Protein AF-A0A1W6LJE9-F1 (afdb_monomer)

Nearest PDB structures (foldseek):
  8z6g-assembly3_E  TM=6.529E-01  e=4.724E-01  Pseudomonas aeruginosa
  7oyc-assembly1_h1  TM=5.664E-01  e=3.823E+00  Xenopus laevis
  9f1b-assembly1_Bh  TM=4.704E-01  e=2.614E+00  Oryctolagus cuniculus
  4v6x-assembly1_Ch  TM=3.977E-01  e=6.346E+00  Homo sapiens

pLDDT: mean 82.73, std 17.6, range [36.94, 97.44]

Sequence (72 aa):
MKNHFIYKSILSRLILASLTGEITKGQLNKLNQILASSREAREYYRNFIFCFSCLEKGEITVDSSASAKLSG

Mean predicted aligned error: 8.33 Å

Foldseek 3Di:
DVVVVVLLVLLLVLLVCVVVVNHDPVSVVVNVVQCVPDPVSVVSSVVSVVVVVCVVVVVDDPPPVVVPPPPD

Structure (mmCIF, N/CA/C/O backbone):
data_AF-A0A1W6LJE9-F1
#
_entry.id   AF-A0A1W6LJE9-F1
#
loop_
_atom_site.group_PDB
_atom_site.id
_atom_site.type_symbol
_atom_site.label_atom_id
_atom_site.label_alt_id
_atom_site.label_comp_id
_atom_site.label_asym_id
_atom_site.label_entity_id
_atom_site.label_seq_id
_atom_site.pdbx_PDB_ins_code
_atom_site.Cartn_x
_atom_site.Cartn_y
_atom_site.Cartn_z
_atom_site.occupancy
_atom_site.B_iso_or_equiv
_atom_site.auth_seq_id
_atom_site.auth_comp_id
_atom_site.auth_asym_id
_atom_site.auth_atom_id
_atom_site.pdbx_PDB_model_num
ATOM 1 N N . MET A 1 1 ? 11.134 -2.253 21.141 1.00 56.66 1 MET A N 1
ATOM 2 C CA . MET A 1 1 ? 11.634 -2.731 19.827 1.00 56.66 1 MET A CA 1
ATOM 3 C C . MET A 1 1 ? 10.730 -3.759 19.139 1.00 56.66 1 MET A C 1
ATOM 5 O O . MET A 1 1 ? 10.381 -3.515 17.992 1.00 56.66 1 MET A O 1
ATOM 9 N N . LYS A 1 2 ? 10.296 -4.860 19.783 1.00 55.47 2 LYS A N 1
ATOM 10 C CA . LYS A 1 2 ? 9.469 -5.901 19.120 1.00 55.47 2 LYS A C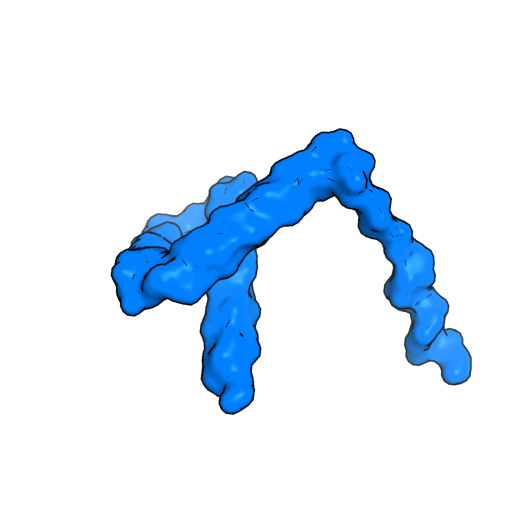A 1
ATOM 11 C C . LYS A 1 2 ? 8.150 -5.377 18.514 1.00 55.47 2 LYS A C 1
ATOM 13 O O . LYS A 1 2 ? 7.855 -5.686 17.364 1.00 55.47 2 LYS A O 1
ATOM 18 N N . ASN A 1 3 ? 7.417 -4.512 19.223 1.00 62.25 3 ASN A N 1
ATOM 19 C CA . ASN A 1 3 ? 6.160 -3.936 18.710 1.00 62.25 3 ASN A CA 1
ATOM 20 C C . ASN A 1 3 ? 6.353 -3.053 17.468 1.00 62.25 3 ASN A C 1
ATOM 22 O O . ASN A 1 3 ? 5.527 -3.081 16.560 1.00 62.25 3 ASN A O 1
ATOM 26 N N . HIS A 1 4 ? 7.465 -2.314 17.396 1.00 62.06 4 HIS A N 1
ATOM 27 C CA . HIS A 1 4 ? 7.782 -1.439 16.260 1.00 62.06 4 HIS A CA 1
ATOM 28 C C . HIS A 1 4 ? 8.037 -2.240 14.979 1.00 62.06 4 HIS A C 1
ATOM 30 O O . HIS A 1 4 ? 7.627 -1.833 13.895 1.00 62.06 4 HIS A O 1
ATOM 36 N N . PHE A 1 5 ? 8.685 -3.401 15.121 1.00 64.50 5 PHE A N 1
ATOM 37 C CA . PHE A 1 5 ? 8.996 -4.304 14.014 1.00 64.50 5 PHE A CA 1
ATOM 38 C C . PHE A 1 5 ? 7.737 -4.991 13.464 1.00 64.50 5 PHE A C 1
ATOM 40 O O . PHE A 1 5 ? 7.508 -5.007 12.255 1.00 64.50 5 PHE A O 1
ATOM 47 N N . ILE A 1 6 ? 6.876 -5.492 14.358 1.00 71.62 6 ILE A N 1
ATOM 48 C CA . ILE A 1 6 ? 5.603 -6.132 13.992 1.00 71.62 6 ILE A CA 1
ATOM 49 C C . ILE A 1 6 ? 4.694 -5.139 13.263 1.00 71.62 6 ILE A C 1
ATOM 51 O O . ILE A 1 6 ? 4.117 -5.467 12.227 1.00 71.62 6 ILE A O 1
ATOM 55 N N . TYR A 1 7 ? 4.608 -3.907 13.767 1.00 78.06 7 TYR A N 1
ATOM 56 C CA . TYR A 1 7 ? 3.802 -2.857 13.158 1.00 78.06 7 TYR A CA 1
ATOM 57 C C . TYR A 1 7 ? 4.249 -2.523 11.726 1.00 78.06 7 TYR A C 1
ATOM 59 O O . TYR A 1 7 ? 3.423 -2.550 10.812 1.00 78.06 7 TYR A O 1
ATOM 67 N N . LYS A 1 8 ? 5.551 -2.279 11.508 1.00 81.62 8 LYS A N 1
ATOM 68 C CA . LYS A 1 8 ? 6.087 -1.988 10.167 1.00 81.62 8 LYS A CA 1
ATOM 69 C C . LYS A 1 8 ? 5.850 -3.159 9.211 1.00 81.62 8 LYS A C 1
ATOM 71 O O . LYS A 1 8 ? 5.380 -2.929 8.109 1.00 81.62 8 LYS A O 1
ATOM 76 N N . SER A 1 9 ? 6.030 -4.405 9.662 1.00 87.56 9 SER A N 1
ATOM 77 C CA . SER A 1 9 ? 5.740 -5.611 8.865 1.00 87.56 9 SER A CA 1
ATOM 78 C C . SER A 1 9 ? 4.267 -5.743 8.443 1.00 87.56 9 SER A C 1
ATOM 80 O O . SER A 1 9 ? 3.976 -6.200 7.335 1.00 87.56 9 SER A O 1
ATOM 82 N N . ILE A 1 10 ? 3.320 -5.378 9.313 1.00 90.06 10 ILE A N 1
ATOM 83 C CA . ILE A 1 10 ? 1.888 -5.371 8.973 1.00 90.06 10 ILE A CA 1
ATOM 84 C C . ILE A 1 10 ? 1.596 -4.261 7.961 1.00 90.06 10 ILE A C 1
ATOM 86 O O . ILE A 1 10 ? 0.900 -4.503 6.976 1.00 90.06 10 ILE A O 1
ATOM 90 N N . LEU A 1 11 ? 2.150 -3.066 8.179 1.00 93.38 11 LEU A N 1
ATOM 91 C CA . LEU A 1 11 ? 1.971 -1.929 7.284 1.00 93.38 11 LEU A CA 1
ATOM 92 C C . LEU A 1 11 ? 2.521 -2.223 5.879 1.00 93.38 11 LEU A C 1
ATOM 94 O O . LEU A 1 11 ? 1.787 -2.040 4.914 1.00 93.38 11 LEU A O 1
ATOM 98 N N . SER A 1 12 ? 3.739 -2.764 5.746 1.00 93.94 12 SER A N 1
ATOM 99 C CA . SER A 1 12 ? 4.3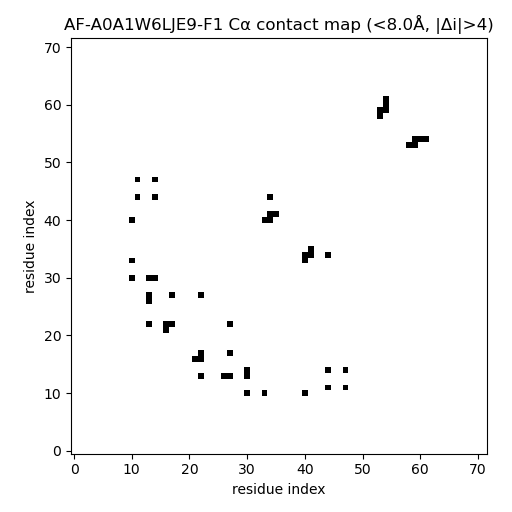21 -3.134 4.442 1.00 93.94 12 SER A CA 1
ATOM 100 C C . SER A 1 12 ? 3.431 -4.093 3.651 1.00 93.94 12 SER A C 1
ATOM 102 O O . SER A 1 12 ? 3.229 -3.898 2.458 1.00 93.94 12 SER A O 1
ATOM 104 N N . ARG A 1 13 ? 2.867 -5.114 4.313 1.00 94.94 13 ARG A N 1
ATOM 105 C CA . ARG A 1 13 ? 1.987 -6.104 3.667 1.00 94.94 13 ARG A CA 1
ATOM 106 C C . ARG A 1 13 ? 0.687 -5.486 3.165 1.00 94.94 13 ARG A C 1
ATOM 108 O O . ARG A 1 13 ? 0.238 -5.823 2.078 1.00 94.94 13 ARG A O 1
ATOM 115 N N . LEU A 1 14 ? 0.097 -4.580 3.944 1.00 96.31 14 LEU A N 1
ATOM 116 C CA . LEU A 1 14 ? -1.108 -3.860 3.532 1.00 96.31 14 LEU A CA 1
ATOM 117 C C . LEU A 1 14 ? -0.828 -2.918 2.355 1.00 96.31 14 LEU A C 1
ATOM 119 O O . LEU A 1 14 ? -1.639 -2.848 1.439 1.00 96.31 14 LEU A O 1
ATOM 123 N N . ILE A 1 15 ? 0.315 -2.226 2.363 1.00 95.75 15 ILE A N 1
ATOM 124 C CA . ILE A 1 15 ? 0.724 -1.356 1.253 1.00 95.75 15 ILE A CA 1
ATOM 125 C C . ILE A 1 15 ? 0.931 -2.181 -0.015 1.00 95.75 15 ILE A C 1
ATOM 127 O O . ILE A 1 15 ? 0.364 -1.843 -1.047 1.00 95.75 15 ILE A O 1
ATOM 131 N N . LEU A 1 16 ? 1.681 -3.285 0.068 1.00 95.00 16 LEU A N 1
ATOM 132 C CA . LEU A 1 16 ? 1.950 -4.137 -1.088 1.00 95.00 16 LEU A CA 1
ATOM 133 C C . LEU A 1 16 ? 0.658 -4.714 -1.677 1.00 95.00 16 LEU A C 1
ATOM 135 O O . LEU A 1 16 ? 0.441 -4.575 -2.873 1.00 95.00 16 LEU A O 1
ATOM 139 N N . ALA A 1 17 ? -0.237 -5.254 -0.842 1.00 95.19 17 ALA A N 1
ATOM 140 C CA . ALA A 1 17 ? -1.540 -5.743 -1.299 1.00 95.19 17 ALA A CA 1
ATOM 141 C C . ALA A 1 17 ? -2.371 -4.640 -1.981 1.00 95.19 17 ALA A C 1
ATOM 143 O O . ALA A 1 17 ? -3.124 -4.909 -2.915 1.00 95.19 17 ALA A O 1
ATOM 144 N N . SER A 1 18 ? -2.251 -3.387 -1.518 1.00 95.25 18 SER A N 1
ATOM 145 C CA . SER A 1 18 ? -2.926 -2.248 -2.150 1.00 95.25 18 SER A CA 1
ATOM 146 C C . SER A 1 18 ? -2.365 -1.932 -3.530 1.00 95.25 18 SER A C 1
ATOM 148 O O . SER A 1 18 ? -3.127 -1.513 -4.396 1.00 95.25 18 SER A O 1
ATOM 150 N N . LEU A 1 19 ? -1.057 -2.098 -3.724 1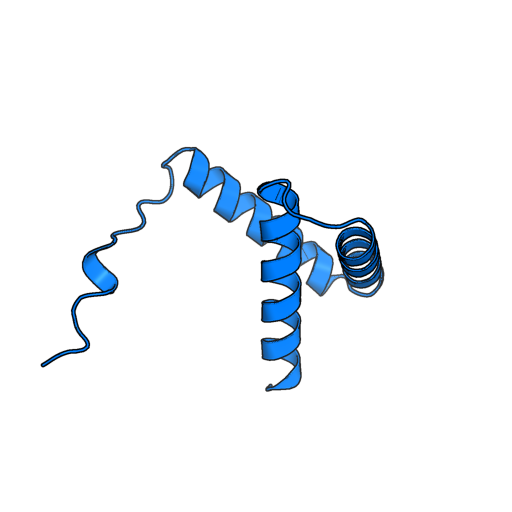.00 92.81 19 LEU A N 1
ATOM 151 C CA . LEU A 1 19 ? -0.386 -1.840 -4.996 1.00 92.81 19 LEU A CA 1
ATOM 152 C C . LEU A 1 19 ? -0.624 -2.964 -6.009 1.00 92.81 19 LEU A C 1
ATOM 154 O O . LEU A 1 19 ? -0.783 -2.684 -7.190 1.00 92.81 19 LEU A O 1
ATOM 158 N N . THR A 1 20 ? -0.710 -4.217 -5.554 1.00 91.62 20 THR A N 1
ATOM 159 C CA . THR A 1 20 ? -0.959 -5.384 -6.420 1.00 91.62 20 THR A CA 1
ATOM 160 C C . THR A 1 20 ? -2.434 -5.582 -6.777 1.00 91.62 20 THR A C 1
ATOM 162 O O . THR A 1 20 ? -2.758 -6.456 -7.575 1.00 91.62 20 THR A O 1
ATOM 165 N N . GLY A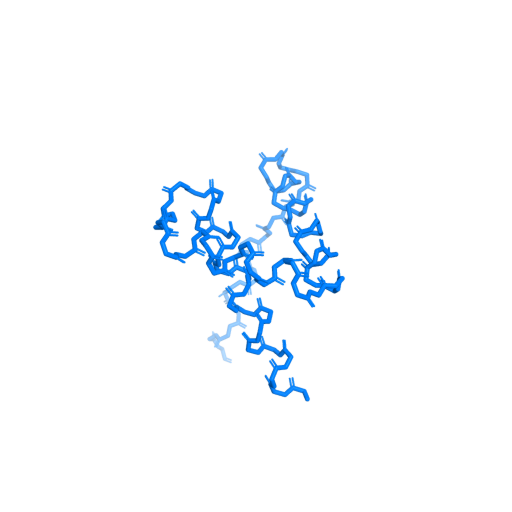 1 21 ? -3.346 -4.790 -6.201 1.00 92.00 21 GLY A N 1
ATOM 166 C CA . GLY A 1 21 ? -4.791 -4.928 -6.413 1.00 92.00 21 GLY A CA 1
ATOM 167 C C . GLY A 1 21 ? -5.432 -6.101 -5.659 1.00 92.00 21 GLY A C 1
ATOM 168 O O . GLY A 1 21 ? -6.623 -6.355 -5.816 1.00 92.00 21 GLY A O 1
ATOM 169 N N . GLU A 1 22 ? -4.676 -6.790 -4.804 1.00 95.56 22 GLU A N 1
ATOM 170 C CA . GLU A 1 22 ? -5.131 -7.948 -4.022 1.00 95.56 22 GLU A CA 1
ATOM 171 C C . GLU A 1 22 ? -5.754 -7.549 -2.671 1.00 95.56 22 GLU A C 1
ATOM 173 O O . GLU A 1 22 ? -6.181 -8.398 -1.883 1.00 95.56 22 GLU A O 1
ATOM 178 N N . ILE A 1 23 ? -5.795 -6.250 -2.361 1.00 97.12 23 ILE A N 1
ATOM 179 C CA . ILE A 1 23 ? -6.304 -5.752 -1.086 1.00 97.12 23 ILE A CA 1
ATOM 180 C C . ILE A 1 23 ? -7.823 -5.911 -0.963 1.00 97.12 23 ILE A C 1
ATOM 182 O O . ILE A 1 23 ? -8.612 -5.456 -1.789 1.00 97.12 23 ILE A O 1
ATOM 186 N N . THR A 1 24 ? -8.265 -6.489 0.151 1.00 97.44 24 THR A N 1
ATOM 187 C CA . THR A 1 24 ? -9.690 -6.518 0.504 1.00 97.44 24 THR A CA 1
ATOM 188 C C . THR A 1 24 ? -10.154 -5.181 1.092 1.00 97.44 24 THR A C 1
ATOM 190 O O . THR A 1 24 ? -9.379 -4.438 1.699 1.00 97.44 24 THR A O 1
ATOM 193 N N . LYS A 1 25 ? -11.465 -4.900 1.039 1.00 96.62 25 LYS A N 1
ATOM 194 C CA . LYS A 1 25 ? -12.059 -3.697 1.660 1.00 96.62 25 LYS A CA 1
ATOM 195 C C . LYS A 1 25 ? -11.703 -3.552 3.148 1.00 96.62 25 LYS A C 1
ATOM 197 O O . LYS A 1 25 ? -11.413 -2.453 3.614 1.00 96.62 25 LYS A O 1
ATOM 202 N N . GLY A 1 26 ? -11.700 -4.655 3.902 1.00 96.75 26 GLY A N 1
ATOM 203 C CA . GLY A 1 26 ? -11.342 -4.648 5.325 1.00 96.75 26 GLY A CA 1
ATOM 204 C C . GLY A 1 26 ? -9.873 -4.289 5.568 1.00 96.75 26 GLY A C 1
ATOM 205 O O . GLY A 1 26 ? -9.563 -3.511 6.470 1.00 96.75 26 GLY A O 1
ATOM 206 N N . GLN A 1 27 ? -8.969 -4.804 4.732 1.00 96.06 27 GLN A N 1
ATOM 207 C CA . GLN A 1 27 ? -7.545 -4.467 4.782 1.00 96.06 27 GLN A CA 1
ATOM 208 C C . GLN A 1 27 ? -7.286 -3.013 4.381 1.00 96.06 27 GLN A C 1
ATOM 210 O O . GLN A 1 27 ? -6.499 -2.347 5.050 1.00 96.06 27 GLN A O 1
ATOM 215 N N . LEU A 1 28 ? -7.986 -2.497 3.367 1.00 96.38 28 LEU A N 1
ATOM 216 C CA . LEU A 1 28 ? -7.896 -1.092 2.966 1.00 96.38 28 LEU A CA 1
ATOM 217 C C . LEU A 1 28 ? -8.355 -0.158 4.094 1.00 96.38 28 LEU A C 1
ATOM 219 O O . LEU A 1 28 ? -7.672 0.811 4.419 1.00 96.38 28 LEU A O 1
ATOM 223 N N . ASN A 1 29 ? -9.461 -0.488 4.765 1.00 96.50 29 ASN A N 1
ATOM 224 C CA . ASN A 1 29 ? -9.913 0.258 5.941 1.00 96.50 29 ASN A CA 1
ATOM 225 C C . ASN A 1 29 ? -8.865 0.243 7.061 1.00 96.50 29 ASN A C 1
ATOM 227 O O . ASN A 1 29 ? -8.581 1.282 7.657 1.00 96.50 29 ASN A O 1
ATOM 231 N N . LYS A 1 30 ? -8.256 -0.918 7.328 1.00 94.62 30 LYS A N 1
ATOM 232 C CA . LYS A 1 30 ? -7.194 -1.051 8.332 1.00 94.62 30 LYS A CA 1
ATOM 233 C C . LYS A 1 30 ? -5.949 -0.240 7.963 1.00 94.62 30 LYS A C 1
ATOM 235 O O . LYS A 1 30 ? -5.377 0.410 8.833 1.00 94.62 30 LYS A O 1
ATOM 240 N N . LEU A 1 31 ? -5.554 -0.238 6.689 1.00 95.50 31 LEU A N 1
ATOM 241 C CA . LEU A 1 31 ? -4.467 0.597 6.178 1.00 95.50 31 LEU A CA 1
ATOM 242 C C . LEU A 1 31 ? -4.769 2.081 6.421 1.00 95.50 31 LEU A C 1
ATOM 244 O O . LEU A 1 31 ? -3.964 2.770 7.041 1.00 95.50 31 LEU A O 1
ATOM 248 N N . ASN A 1 32 ? -5.959 2.548 6.038 1.00 95.06 32 ASN A N 1
ATOM 249 C CA . ASN A 1 32 ? -6.379 3.937 6.237 1.00 95.06 32 ASN A CA 1
ATOM 250 C C . ASN A 1 32 ? -6.388 4.343 7.718 1.00 95.06 32 ASN A C 1
ATOM 252 O O . ASN A 1 32 ? -5.899 5.417 8.063 1.00 95.06 32 ASN A O 1
ATOM 256 N N . GLN A 1 33 ? -6.873 3.474 8.611 1.00 95.25 33 GLN A N 1
ATOM 257 C CA . GLN A 1 33 ? -6.830 3.712 10.059 1.00 95.25 33 GLN A CA 1
ATOM 258 C C . GLN A 1 33 ? -5.396 3.858 10.581 1.00 95.25 33 GLN A C 1
ATOM 260 O O . GLN A 1 33 ? -5.110 4.760 11.368 1.00 95.25 33 GLN A O 1
ATOM 265 N N . ILE A 1 34 ? -4.482 2.997 10.127 1.00 92.81 34 ILE A N 1
ATOM 266 C CA . ILE A 1 34 ? -3.069 3.050 10.513 1.00 92.81 34 ILE A CA 1
ATOM 267 C C . ILE A 1 34 ? -2.401 4.337 10.005 1.00 92.81 34 ILE A C 1
ATOM 269 O O . ILE A 1 34 ? -1.639 4.971 10.735 1.00 92.81 34 ILE A O 1
ATOM 273 N N . LEU A 1 35 ? -2.681 4.739 8.765 1.00 94.31 35 LEU A N 1
ATOM 274 C CA . LEU A 1 35 ? -2.134 5.968 8.189 1.00 94.31 35 LEU A CA 1
ATOM 275 C C . LEU A 1 35 ? -2.694 7.220 8.873 1.00 94.31 35 LEU A C 1
ATOM 277 O O . LEU A 1 35 ? -1.978 8.213 9.009 1.00 94.31 35 LEU A O 1
ATOM 281 N N . ALA A 1 36 ? -3.944 7.188 9.335 1.00 93.62 36 ALA A N 1
ATOM 282 C CA . ALA A 1 36 ? -4.539 8.284 10.092 1.00 93.62 36 ALA A CA 1
ATOM 283 C C . ALA A 1 36 ? -3.911 8.428 11.491 1.00 93.62 36 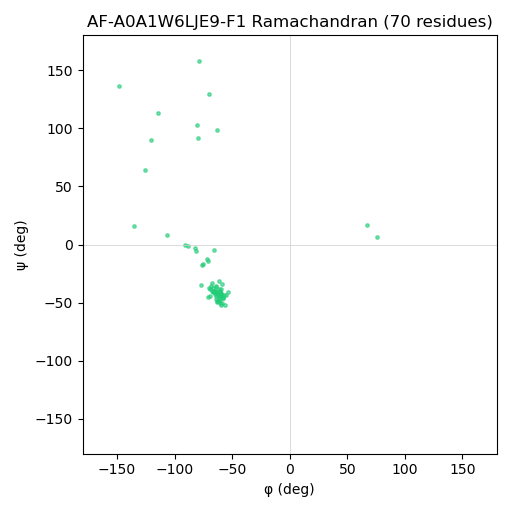ALA A C 1
ATOM 285 O O . ALA A 1 36 ? -3.658 9.550 11.934 1.00 93.62 36 ALA A O 1
ATOM 286 N N . SER A 1 37 ? -3.597 7.313 12.158 1.00 91.12 37 SER A N 1
ATOM 287 C CA . SER A 1 37 ? -3.194 7.306 13.570 1.00 91.12 37 SER A CA 1
ATOM 288 C C . SER A 1 37 ? -1.764 7.773 13.849 1.00 91.12 37 SER A C 1
ATOM 290 O O . SER A 1 37 ? -1.456 8.113 14.989 1.00 91.12 37 SER A O 1
ATOM 292 N N . SER A 1 38 ? -0.876 7.810 12.848 1.00 91.69 38 SER A N 1
ATOM 293 C CA . SER A 1 38 ? 0.532 8.146 13.082 1.00 91.69 38 SER A CA 1
ATOM 294 C C . SER A 1 38 ? 1.197 8.869 11.911 1.00 91.69 38 SER A C 1
ATOM 296 O O . SER A 1 38 ? 1.072 8.489 10.747 1.00 91.69 38 SER A O 1
ATOM 298 N N . ARG A 1 39 ? 1.973 9.914 12.231 1.00 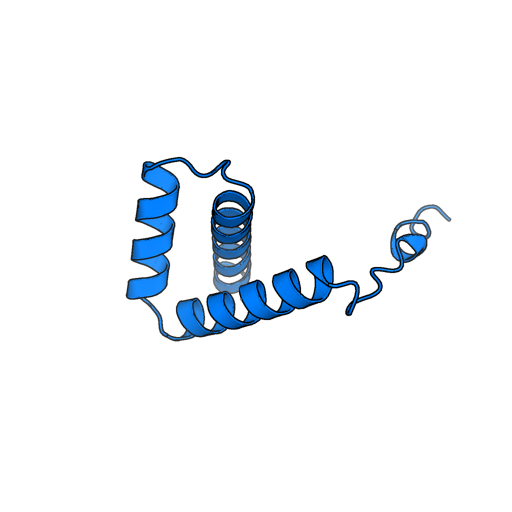94.12 39 ARG A N 1
ATOM 299 C CA . ARG A 1 39 ? 2.846 10.595 11.264 1.00 94.12 39 ARG A CA 1
ATOM 300 C C . ARG A 1 39 ? 3.941 9.660 10.743 1.00 94.12 39 ARG A C 1
ATOM 302 O O . ARG A 1 39 ? 4.187 9.661 9.539 1.00 94.12 39 ARG A O 1
ATOM 309 N N . GLU A 1 40 ? 4.527 8.841 11.618 1.00 92.50 40 GLU A N 1
ATOM 310 C CA . GLU A 1 40 ? 5.545 7.848 11.245 1.00 92.50 40 GLU A CA 1
ATOM 311 C C . GLU A 1 40 ? 4.984 6.852 10.219 1.00 92.50 40 GLU A C 1
ATOM 313 O O . GLU A 1 40 ? 5.665 6.506 9.259 1.00 92.50 40 GLU A O 1
ATOM 318 N N . ALA A 1 41 ? 3.716 6.448 10.362 1.00 91.44 41 ALA A N 1
ATOM 319 C CA . ALA A 1 41 ? 3.033 5.578 9.401 1.00 91.44 41 ALA A CA 1
ATOM 320 C C . ALA A 1 41 ? 3.001 6.179 7.994 1.00 91.44 41 ALA 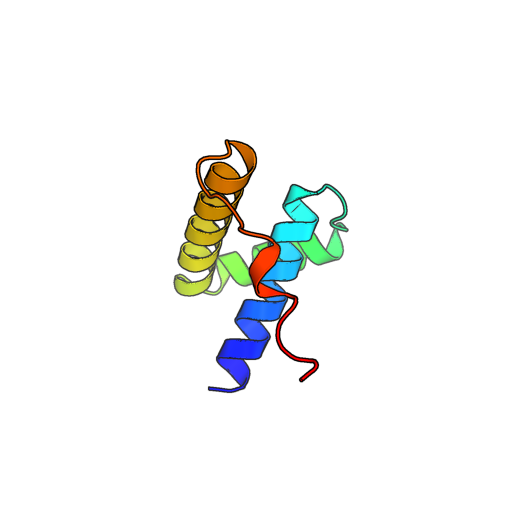A C 1
ATOM 322 O O . ALA A 1 41 ? 3.281 5.501 7.008 1.00 91.44 41 ALA A O 1
ATOM 323 N N . ARG A 1 42 ? 2.659 7.470 7.908 1.00 94.69 42 ARG A N 1
ATOM 324 C CA . ARG A 1 42 ? 2.562 8.202 6.639 1.00 94.69 42 ARG A CA 1
ATOM 325 C C . ARG A 1 42 ? 3.930 8.429 6.010 1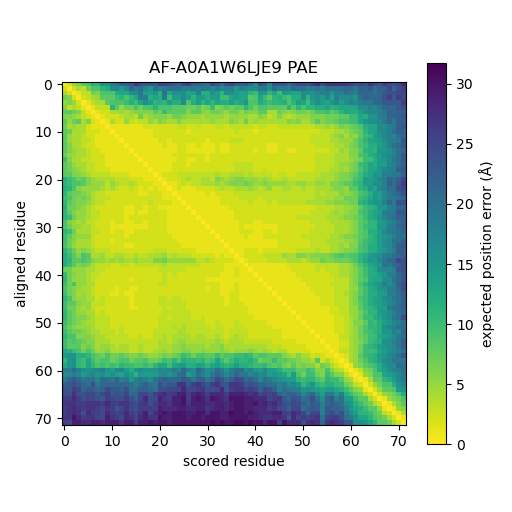.00 94.69 42 ARG A C 1
ATOM 327 O O . ARG A 1 42 ? 4.051 8.362 4.792 1.00 94.69 42 ARG A O 1
ATOM 334 N N . GLU A 1 43 ? 4.949 8.700 6.821 1.00 95.62 43 GLU A N 1
ATOM 335 C CA . GLU A 1 43 ? 6.337 8.796 6.356 1.00 95.62 43 GLU A CA 1
ATOM 336 C C . GLU A 1 43 ? 6.829 7.448 5.823 1.00 95.62 43 GLU A C 1
ATOM 338 O O . GLU A 1 43 ? 7.333 7.385 4.704 1.00 95.62 43 GLU A O 1
ATOM 343 N N . TYR A 1 44 ? 6.584 6.362 6.560 1.00 93.44 44 TYR A N 1
ATOM 344 C CA . TYR A 1 44 ? 6.893 5.007 6.111 1.00 93.44 44 TYR A CA 1
ATOM 345 C C . TYR A 1 44 ? 6.180 4.664 4.798 1.00 93.44 44 TYR A C 1
ATOM 347 O O . TYR A 1 44 ? 6.818 4.173 3.873 1.00 93.44 44 TYR A O 1
ATOM 355 N N . TYR A 1 45 ? 4.883 4.970 4.691 1.00 94.38 45 TYR A N 1
ATOM 356 C CA . TYR A 1 45 ? 4.099 4.775 3.471 1.00 94.38 45 TYR A CA 1
ATOM 357 C C . TYR A 1 45 ? 4.717 5.497 2.272 1.00 94.38 45 TYR A C 1
ATOM 359 O O . TYR A 1 45 ? 4.976 4.863 1.256 1.00 94.38 45 TYR A O 1
ATOM 367 N N . ARG A 1 46 ? 5.014 6.798 2.395 1.00 95.75 46 ARG A N 1
ATOM 368 C CA . ARG A 1 46 ? 5.628 7.574 1.304 1.00 95.75 46 ARG A CA 1
ATOM 369 C C . ARG A 1 46 ? 6.967 6.988 0.865 1.00 95.75 46 ARG A C 1
ATOM 371 O O . ARG A 1 46 ? 7.188 6.845 -0.333 1.00 95.75 46 ARG A O 1
ATOM 378 N N . ASN A 1 47 ? 7.819 6.613 1.817 1.00 94.25 47 ASN A N 1
ATOM 379 C CA . ASN A 1 47 ? 9.110 5.998 1.513 1.00 94.25 47 ASN A CA 1
ATOM 380 C C . ASN A 1 47 ? 8.936 4.643 0.816 1.00 94.25 47 ASN A C 1
ATOM 382 O O . ASN A 1 47 ? 9.650 4.348 -0.135 1.00 94.25 47 ASN A O 1
ATOM 386 N N . PHE A 1 48 ? 7.963 3.838 1.252 1.00 93.56 48 PHE A N 1
ATOM 387 C CA . PHE A 1 48 ? 7.656 2.556 0.623 1.00 93.56 48 PHE A CA 1
ATOM 388 C C . PHE A 1 48 ? 7.202 2.738 -0.831 1.00 93.56 48 PHE A C 1
ATOM 390 O O . PHE A 1 48 ? 7.733 2.071 -1.714 1.00 93.56 48 PHE A O 1
ATOM 397 N N . ILE A 1 49 ? 6.264 3.660 -1.088 1.00 94.00 49 ILE A N 1
ATOM 398 C CA . ILE A 1 49 ? 5.790 3.972 -2.447 1.00 94.00 49 ILE A CA 1
ATOM 399 C C . ILE A 1 49 ? 6.936 4.461 -3.334 1.00 94.00 49 ILE A C 1
ATOM 401 O O . ILE A 1 49 ? 7.043 4.036 -4.480 1.00 94.00 49 ILE A O 1
ATOM 405 N N . PHE A 1 50 ? 7.812 5.319 -2.805 1.00 93.31 50 PHE A N 1
ATOM 406 C CA . PHE A 1 50 ? 8.985 5.791 -3.536 1.00 93.31 50 PHE A CA 1
ATOM 407 C C . PHE A 1 50 ? 9.903 4.629 -3.941 1.00 93.31 50 PHE A C 1
ATOM 409 O O . PHE A 1 50 ? 10.199 4.474 -5.123 1.00 93.31 50 PHE A O 1
ATOM 416 N N . CYS A 1 51 ? 10.283 3.764 -2.993 1.00 90.44 51 CYS A N 1
ATOM 417 C CA . CYS A 1 51 ? 11.117 2.599 -3.291 1.00 90.44 51 CYS A CA 1
ATOM 418 C C . CYS A 1 51 ? 10.452 1.650 -4.297 1.00 90.44 51 CYS A C 1
ATOM 420 O O . CYS A 1 51 ? 11.127 1.141 -5.187 1.00 90.44 51 CYS A O 1
ATOM 422 N N . PHE A 1 52 ? 9.140 1.426 -4.177 1.00 89.38 52 PHE A N 1
ATOM 423 C CA . PHE A 1 52 ? 8.389 0.595 -5.118 1.00 89.38 52 PHE A CA 1
ATOM 424 C C . PHE A 1 52 ? 8.386 1.198 -6.531 1.00 89.38 52 PHE A C 1
ATOM 426 O O . PHE A 1 52 ? 8.685 0.496 -7.487 1.00 89.38 52 PHE A O 1
ATOM 433 N N . SER A 1 53 ? 8.166 2.510 -6.669 1.00 89.75 53 SER A N 1
ATOM 434 C CA . SER A 1 53 ? 8.256 3.209 -7.960 1.00 89.75 53 SER A CA 1
ATOM 435 C C . SER A 1 53 ? 9.653 3.102 -8.580 1.00 89.75 53 SER A C 1
ATOM 437 O O . SER A 1 53 ? 9.777 2.898 -9.784 1.00 89.75 53 SER A O 1
ATOM 439 N N . CYS A 1 54 ? 10.717 3.266 -7.791 1.00 89.06 54 CYS A N 1
ATOM 440 C CA . CYS A 1 54 ? 12.084 3.105 -8.292 1.00 89.06 54 CYS A CA 1
ATOM 441 C C . CYS A 1 54 ? 12.356 1.658 -8.740 1.00 89.06 54 CYS A C 1
ATOM 443 O O . CYS A 1 54 ? 13.029 1.445 -9.747 1.00 89.06 54 CYS A O 1
ATOM 445 N N . LEU A 1 55 ? 11.796 0.665 -8.040 1.00 87.56 55 LEU A N 1
ATOM 446 C CA . LEU A 1 55 ? 11.857 -0.738 -8.452 1.00 87.56 55 LEU A CA 1
ATOM 447 C C . LEU A 1 55 ? 11.142 -0.966 -9.794 1.00 87.56 55 LEU A C 1
ATOM 449 O O . LEU A 1 55 ? 11.728 -1.563 -10.691 1.00 87.56 55 LEU A O 1
ATOM 453 N N . GLU A 1 56 ? 9.915 -0.462 -9.960 1.00 85.50 56 GLU A N 1
ATOM 454 C CA . GLU A 1 56 ? 9.141 -0.610 -11.206 1.00 85.50 56 GLU A CA 1
ATOM 455 C C . GLU A 1 56 ? 9.822 0.045 -12.414 1.00 85.50 56 GLU A C 1
ATOM 457 O O . GLU A 1 56 ? 9.711 -0.444 -13.536 1.00 85.50 56 GLU A O 1
ATOM 462 N N . LYS A 1 57 ? 10.564 1.132 -12.189 1.00 88.06 57 LYS A N 1
ATOM 463 C CA . LYS A 1 57 ? 11.336 1.826 -13.229 1.00 88.06 57 LYS A CA 1
ATOM 464 C C . LYS A 1 57 ? 12.694 1.187 -13.526 1.00 88.06 57 LYS A C 1
ATOM 466 O O . LYS A 1 57 ? 13.406 1.675 -14.399 1.00 88.06 57 LYS A O 1
ATOM 471 N N . GLY A 1 58 ? 13.080 0.137 -12.798 1.00 83.62 58 GLY A N 1
ATOM 472 C CA . GLY A 1 58 ? 14.412 -0.461 -12.903 1.00 83.62 58 GLY A CA 1
ATOM 473 C C . GLY A 1 58 ? 15.540 0.450 -12.402 1.00 83.62 58 GLY A C 1
ATOM 474 O O . GLY A 1 58 ? 16.702 0.209 -12.711 1.00 83.62 58 GLY A O 1
ATOM 475 N N . GLU A 1 59 ? 15.218 1.490 -11.625 1.00 84.94 59 GLU A N 1
ATOM 476 C CA . GLU A 1 59 ? 16.192 2.401 -11.002 1.00 84.94 59 GLU A CA 1
ATOM 477 C C . GLU A 1 59 ? 16.881 1.749 -9.790 1.00 84.94 59 GLU A C 1
ATOM 479 O O . GLU A 1 59 ? 17.929 2.210 -9.340 1.00 84.94 59 GLU A O 1
ATOM 484 N N . ILE A 1 60 ? 16.299 0.666 -9.261 1.00 76.69 60 ILE A N 1
ATOM 485 C CA . ILE A 1 60 ? 16.892 -0.186 -8.228 1.00 76.69 60 ILE A CA 1
ATOM 486 C C . ILE A 1 60 ? 17.149 -1.567 -8.827 1.00 76.69 60 ILE A C 1
ATOM 488 O O . ILE A 1 60 ? 16.215 -2.319 -9.109 1.00 76.69 60 ILE A O 1
ATOM 492 N N . THR A 1 61 ? 18.421 -1.938 -8.955 1.00 65.00 61 THR A N 1
ATOM 493 C CA . THR A 1 61 ? 18.823 -3.300 -9.312 1.00 65.00 61 THR A CA 1
ATOM 494 C C . THR A 1 61 ? 18.757 -4.174 -8.064 1.00 65.00 61 THR A C 1
ATOM 496 O O . THR A 1 61 ? 19.626 -4.109 -7.193 1.00 65.00 61 THR A O 1
ATOM 499 N N . VAL A 1 62 ? 17.710 -4.992 -7.943 1.00 63.12 62 VAL A N 1
ATOM 500 C CA . VAL A 1 62 ? 17.655 -6.027 -6.903 1.00 63.12 62 VAL A CA 1
ATOM 501 C C . VAL A 1 62 ? 18.491 -7.199 -7.391 1.00 63.12 62 VAL A C 1
ATOM 503 O O . VAL A 1 62 ? 18.014 -8.070 -8.119 1.00 63.12 62 VAL A O 1
ATOM 506 N N . ASP A 1 63 ? 19.770 -7.180 -7.029 1.00 58.28 63 ASP A N 1
ATOM 507 C CA . ASP A 1 63 ? 20.693 -8.262 -7.335 1.00 58.28 63 ASP A CA 1
ATOM 508 C C . ASP A 1 63 ? 20.204 -9.534 -6.619 1.00 58.28 63 ASP A C 1
ATOM 510 O O . ASP A 1 63 ? 20.375 -9.725 -5.412 1.00 58.28 63 ASP A O 1
ATOM 514 N N . SER A 1 64 ? 19.509 -10.398 -7.362 1.00 54.1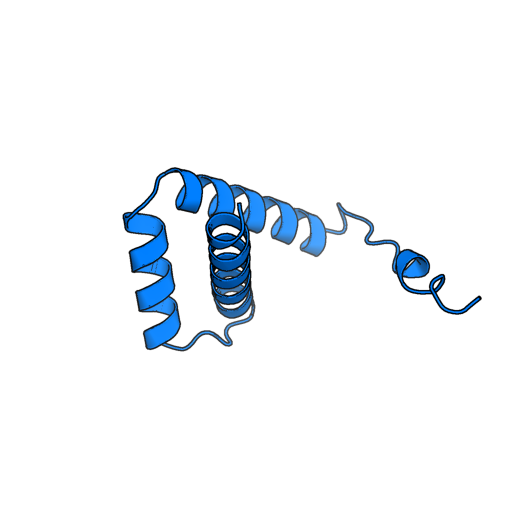2 64 SER A N 1
ATOM 515 C CA . SER A 1 64 ? 18.893 -11.628 -6.837 1.00 54.12 64 SER A CA 1
ATOM 516 C C . SER A 1 64 ? 19.941 -12.647 -6.357 1.00 54.12 64 SER A C 1
ATOM 518 O O . SER A 1 64 ? 19.607 -13.677 -5.773 1.00 54.12 64 SER A O 1
ATOM 520 N N . SER A 1 65 ? 21.226 -12.342 -6.553 1.00 50.75 65 SER A N 1
ATOM 521 C CA . SER A 1 65 ? 22.378 -13.126 -6.118 1.00 50.75 65 SER A CA 1
ATOM 522 C C . SER A 1 65 ? 22.620 -13.111 -4.598 1.00 50.75 65 SER A C 1
ATOM 524 O O . SER A 1 65 ? 23.323 -13.986 -4.088 1.00 50.75 65 SER A O 1
ATOM 526 N N . ALA A 1 66 ? 21.989 -12.207 -3.835 1.00 51.22 66 ALA A N 1
ATOM 527 C CA . ALA A 1 66 ? 22.113 -12.172 -2.372 1.00 51.22 66 ALA A CA 1
ATOM 528 C C . ALA A 1 66 ? 21.378 -13.321 -1.640 1.00 51.22 66 ALA A C 1
ATOM 530 O O . ALA A 1 66 ? 21.636 -13.556 -0.460 1.00 51.22 66 ALA A O 1
ATOM 531 N N . SER A 1 67 ? 20.501 -14.077 -2.317 1.00 45.75 67 SER A N 1
ATOM 532 C CA . SER A 1 67 ? 19.729 -15.170 -1.697 1.00 45.75 67 SER A CA 1
ATOM 533 C C . SER A 1 67 ? 20.400 -16.557 -1.757 1.00 45.75 67 SER A C 1
ATOM 535 O O . SER A 1 67 ? 19.823 -17.522 -1.257 1.00 45.75 67 SER A O 1
ATOM 537 N N . ALA A 1 68 ? 21.597 -16.689 -2.347 1.00 44.56 68 ALA A N 1
ATOM 538 C CA . ALA A 1 68 ? 22.234 -17.991 -2.617 1.00 44.56 68 ALA A CA 1
ATOM 539 C C . ALA A 1 68 ? 23.424 -18.358 -1.701 1.00 44.56 68 ALA A C 1
ATOM 541 O O . ALA A 1 68 ? 24.094 -19.356 -1.951 1.00 44.56 68 ALA A O 1
ATOM 542 N N . LYS A 1 69 ? 23.712 -17.602 -0.632 1.00 44.03 69 LYS A N 1
ATOM 543 C CA . LYS A 1 69 ? 24.817 -17.915 0.302 1.00 44.03 69 LYS A CA 1
ATOM 544 C C . LYS A 1 69 ? 24.358 -18.007 1.759 1.00 44.03 69 LYS A C 1
ATOM 546 O O . LYS A 1 69 ? 24.775 -17.217 2.595 1.00 44.03 69 LYS A O 1
ATOM 551 N N . LEU A 1 70 ? 23.498 -18.980 2.060 1.00 47.16 70 LEU A N 1
ATOM 552 C CA . LEU A 1 70 ? 23.291 -19.495 3.429 1.00 47.16 70 LEU A CA 1
ATOM 553 C C . LEU A 1 70 ? 23.245 -21.036 3.487 1.00 47.16 70 LEU A C 1
ATOM 555 O O . LEU A 1 70 ? 22.813 -21.613 4.478 1.00 47.16 70 LEU A O 1
ATOM 559 N N . SER A 1 71 ? 23.708 -21.715 2.437 1.00 41.09 71 SER A N 1
ATOM 560 C CA . SER A 1 71 ? 23.993 -23.154 2.453 1.00 41.09 71 SER A CA 1
ATOM 561 C C . SER A 1 71 ? 25.468 -23.353 2.110 1.00 41.09 71 SER A C 1
ATOM 563 O O . SER A 1 71 ? 25.847 -23.423 0.943 1.00 41.09 71 SER A O 1
ATOM 565 N N . GLY A 1 72 ? 26.294 -23.360 3.152 1.00 36.94 72 GLY A N 1
ATOM 566 C CA . GLY A 1 72 ? 27.726 -23.642 3.124 1.00 36.94 72 GLY A CA 1
ATOM 567 C C . GLY A 1 72 ? 28.224 -23.822 4.542 1.00 36.94 72 GLY A C 1
ATOM 568 O O . GLY A 1 72 ? 28.158 -22.819 5.285 1.00 36.94 72 GLY A O 1
#

Solvent-accessible surface area (backbone atoms only — not comparable to full-atom values): 4344 Å² total; per-residue (Å²): 111,70,68,62,52,54,52,52,56,52,50,54,53,48,51,49,28,56,74,73,68,72,51,48,75,70,52,50,51,51,45,51,52,50,44,71,75,31,70,66,45,44,52,51,49,53,53,50,53,49,53,49,52,35,43,77,70,61,75,46,82,76,69,74,73,77,76,73,78,85,81,130

Radius of gyration: 14.72 Å; Cα contacts (8 Å, |Δi|>4): 27; chains: 1; bounding box: 40×34×33 Å

Secondary structure (DSSP, 8-state):
-HHHHHHHHHHHHHHHHHHTT---HHHHHHHHHHHHH-HHHHHHHHHHHHHHHHHHTT-S---GGGGS-S--

Organism: NCBI:txid1941349